Protein AF-A0AAD3N281-F1 (afdb_monomer)

InterPro domains:
  IPR011989 Armadillo-like helical [G3DSA:1.25.10.10] (1-96)

Secondary structure (DSSP, 8-state):
---S-HHHHHHHHHHHHHHHHHH-HHHHHHS-HHHHHHHHHHHHHHTT-SSHHHHHHHHHHHHHHHTSTTHHHHHHHHS-HHHHGGGHHHHHHHT-

Mean predicted aligned error: 3.44 Å

Nearest PDB structures (foldseek):
  6ylg-assembly1_K  TM=6.088E-01  e=1.687E+00  Saccharomyces cerevisiae
  5lph-assembly1_A  TM=5.189E-01  e=1.160E+00  Homo sapiens
  5jo8-assembly1_A  TM=5.018E-01  e=1.687E+00  Gallus gallus
  2i91-assembly1_A  TM=5.527E-01  e=5.184E+00  Xenopus laevis

Organism: Lates japonicus (NCBI:txid270547)

Sequence (96 aa):
MSHRCVAVRASMAQHLHQLADKLGVAFIMTAGRSFTERFVTAISKMSVDAAGDVRHHGQNILQDLVLHGDFLHLWTKIIPEKDRRPLDKILKKTRN

pLDDT: mean 91.67, std 8.4, range [44.88, 97.88]

Radius of gyration: 12.42 Å; Cα contacts (8 Å, |Δi|>4): 81; chains: 1; bounding box: 29×28×29 Å

Foldseek 3Di:
DPDPDPVVLLVVLVVLLVVCVVCDLVCLVVVDDVSVLVSLVSLLDQCPDPDPNSNVSSLVSVLRNLVDPCSVVVSPVRDDPVSCVVCVVSSVVSVD

Solvent-accessible surface area (backbone atoms only — not comparable to full-atom values): 5444 Å² total; per-residue (Å²): 126,82,68,88,52,63,67,63,44,37,54,50,29,51,54,52,40,58,46,44,71,72,59,34,62,71,44,50,77,62,66,43,69,75,52,33,51,52,49,56,52,36,35,62,48,25,44,69,40,90,50,67,68,25,15,50,39,15,44,53,55,48,50,60,39,62,73,38,86,63,38,62,68,52,45,64,74,69,46,57,68,85,74,44,60,83,44,50,66,57,59,56,59,68,77,104

Structure (mmCIF, N/CA/C/O backbone):
data_AF-A0AAD3N281-F1
#
_entry.id   AF-A0AAD3N281-F1
#
loop_
_atom_site.group_PDB
_atom_site.id
_atom_site.type_symbol
_atom_site.label_atom_id
_atom_site.label_alt_id
_atom_site.label_comp_id
_atom_site.label_asym_id
_atom_site.label_entity_id
_atom_site.label_seq_id
_atom_site.pdbx_PDB_ins_code
_atom_site.Cartn_x
_atom_site.Cartn_y
_atom_site.Cartn_z
_atom_site.occupancy
_atom_site.B_iso_or_equiv
_atom_site.auth_seq_id
_atom_site.auth_comp_id
_atom_site.auth_asym_id
_atom_site.auth_atom_id
_atom_site.pdbx_PDB_model_num
ATOM 1 N N . MET A 1 1 ? 1.235 0.458 -8.521 1.00 67.69 1 MET A N 1
ATOM 2 C CA . MET A 1 1 ? 2.572 0.018 -8.954 1.00 67.69 1 MET A CA 1
ATOM 3 C C . MET A 1 1 ? 2.499 -0.475 -10.386 1.00 67.69 1 MET A C 1
ATOM 5 O O . MET A 1 1 ? 2.171 -1.628 -10.606 1.00 67.69 1 MET A O 1
ATOM 9 N N . SER A 1 2 ? 2.707 0.423 -11.351 1.00 81.19 2 SER A N 1
ATOM 10 C CA . SER A 1 2 ? 2.568 0.113 -12.789 1.00 81.19 2 SER A CA 1
ATOM 11 C C . SER A 1 2 ? 3.770 0.588 -13.611 1.00 81.19 2 SER A C 1
ATOM 13 O O . SER A 1 2 ? 3.752 0.526 -14.837 1.00 81.19 2 SER A O 1
ATOM 15 N N . HIS A 1 3 ? 4.807 1.107 -12.949 1.00 92.25 3 HIS A N 1
ATOM 16 C CA . HIS A 1 3 ? 5.983 1.623 -13.631 1.00 92.25 3 HIS A CA 1
ATOM 17 C C . HIS A 1 3 ? 6.841 0.470 -14.163 1.00 92.25 3 HIS A C 1
ATOM 19 O O . HIS A 1 3 ? 7.068 -0.517 -13.461 1.00 92.25 3 HIS A O 1
ATOM 25 N N . ARG A 1 4 ? 7.348 0.588 -15.395 1.00 93.44 4 ARG A N 1
ATOM 26 C CA . ARG A 1 4 ? 8.123 -0.490 -16.037 1.00 93.44 4 ARG A CA 1
ATOM 27 C C . ARG A 1 4 ? 9.501 -0.683 -15.398 1.00 93.44 4 ARG A C 1
ATOM 29 O O . ARG A 1 4 ? 9.942 -1.817 -15.238 1.00 93.44 4 ARG A O 1
ATOM 36 N N . CYS A 1 5 ? 10.142 0.403 -14.963 1.00 96.69 5 CYS A N 1
ATOM 37 C CA . CYS A 1 5 ? 11.434 0.338 -14.277 1.00 96.69 5 CYS A CA 1
ATOM 38 C C . CYS A 1 5 ? 11.303 -0.300 -12.888 1.00 96.69 5 CYS A C 1
ATOM 40 O O . CYS A 1 5 ? 10.585 0.221 -12.031 1.00 96.69 5 CYS A O 1
ATOM 42 N N . VAL A 1 6 ? 12.039 -1.392 -12.675 1.00 96.75 6 VAL A N 1
ATOM 43 C CA . VAL A 1 6 ? 12.098 -2.122 -11.402 1.00 96.75 6 VAL A CA 1
ATOM 44 C C . VAL A 1 6 ? 12.662 -1.247 -10.284 1.00 96.75 6 VAL A C 1
ATOM 46 O O . VAL A 1 6 ? 12.099 -1.249 -9.198 1.00 96.75 6 VAL A O 1
ATOM 49 N N . ALA A 1 7 ? 13.695 -0.440 -10.546 1.00 96.88 7 ALA A N 1
ATOM 50 C CA . ALA A 1 7 ? 14.298 0.425 -9.527 1.00 96.88 7 ALA A CA 1
ATOM 51 C C . ALA A 1 7 ? 13.314 1.484 -8.995 1.00 96.88 7 ALA A C 1
ATOM 53 O O . ALA A 1 7 ? 13.242 1.721 -7.793 1.00 96.88 7 ALA A O 1
ATOM 54 N N . VAL A 1 8 ? 12.485 2.065 -9.873 1.00 96.88 8 VAL A N 1
ATOM 55 C CA . VAL A 1 8 ? 11.421 3.004 -9.462 1.00 96.88 8 VAL A CA 1
ATOM 56 C C . VAL A 1 8 ? 10.382 2.296 -8.595 1.00 96.88 8 VAL A C 1
ATOM 58 O O . VAL A 1 8 ? 9.937 2.838 -7.585 1.00 96.88 8 VAL A O 1
ATOM 61 N N . ARG A 1 9 ? 10.010 1.066 -8.967 1.00 97.12 9 ARG A N 1
ATOM 62 C CA . ARG A 1 9 ? 9.099 0.243 -8.170 1.00 97.12 9 ARG A CA 1
ATOM 63 C C . ARG A 1 9 ? 9.697 -0.077 -6.792 1.00 97.12 9 ARG A C 1
ATOM 65 O O . ARG A 1 9 ? 9.029 0.152 -5.790 1.00 97.12 9 ARG A O 1
ATOM 72 N N . ALA A 1 10 ? 10.946 -0.527 -6.726 1.00 96.94 10 ALA A N 1
ATOM 73 C CA . ALA A 1 10 ? 11.640 -0.814 -5.468 1.00 96.94 10 ALA A CA 1
ATOM 74 C C . ALA A 1 10 ? 11.723 0.424 -4.564 1.00 96.94 10 ALA A C 1
ATOM 76 O O . ALA A 1 10 ? 11.312 0.371 -3.408 1.00 96.94 10 ALA A O 1
ATOM 77 N N . SER A 1 11 ? 12.112 1.577 -5.116 1.00 97.31 11 SER A N 1
ATOM 78 C CA . SER A 1 11 ? 12.151 2.835 -4.365 1.00 97.31 11 SER A CA 1
ATOM 79 C C . SER A 1 11 ? 10.773 3.231 -3.819 1.00 97.31 11 SER A C 1
ATOM 81 O O . SER A 1 11 ? 10.653 3.599 -2.652 1.00 97.31 11 SER A O 1
ATOM 83 N N . MET A 1 12 ? 9.708 3.115 -4.619 1.00 96.75 12 MET A N 1
ATOM 84 C CA . MET A 1 12 ? 8.343 3.376 -4.147 1.00 96.75 12 MET A CA 1
ATOM 85 C C . MET A 1 12 ? 7.927 2.398 -3.039 1.00 96.75 12 MET A C 1
ATOM 87 O O . MET A 1 12 ? 7.309 2.812 -2.061 1.00 96.75 12 MET A O 1
ATOM 91 N N . ALA A 1 13 ? 8.264 1.115 -3.181 1.00 97.88 13 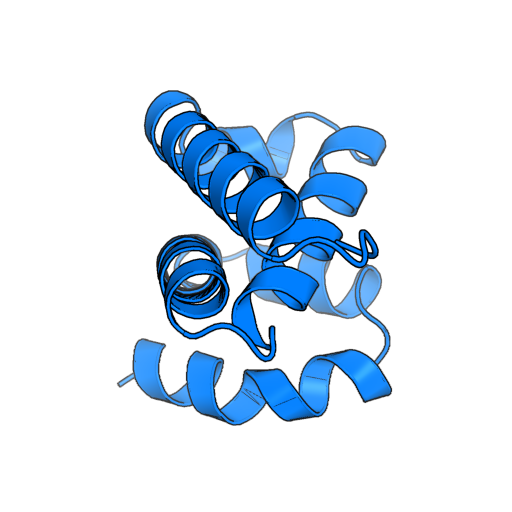ALA A N 1
ATOM 92 C CA . ALA A 1 13 ? 7.950 0.085 -2.200 1.00 97.88 13 ALA A CA 1
ATOM 93 C C . ALA A 1 13 ? 8.628 0.351 -0.850 1.00 97.88 13 ALA A C 1
ATOM 95 O O . ALA A 1 13 ? 7.966 0.304 0.186 1.00 97.88 13 ALA A O 1
ATOM 96 N N . GLN A 1 14 ? 9.912 0.710 -0.878 1.00 97.69 14 GLN A N 1
ATOM 97 C CA . GLN A 1 14 ? 10.675 1.080 0.307 1.00 97.69 14 GLN A CA 1
ATOM 98 C C . GLN A 1 14 ? 10.073 2.308 1.006 1.00 97.69 14 GLN A C 1
ATOM 100 O O . GLN A 1 14 ? 9.834 2.270 2.210 1.00 97.69 14 GLN A O 1
ATOM 105 N N . HIS A 1 15 ? 9.770 3.383 0.268 1.00 97.19 15 HIS A N 1
ATOM 106 C CA . HIS A 1 15 ? 9.189 4.592 0.864 1.00 97.19 15 HIS A CA 1
ATOM 107 C C . HIS A 1 15 ? 7.790 4.353 1.445 1.00 97.19 15 HIS A C 1
ATOM 109 O O . HIS A 1 15 ? 7.463 4.910 2.490 1.00 97.19 15 HIS A O 1
ATOM 115 N N . LEU A 1 16 ? 6.964 3.516 0.805 1.00 96.81 16 LEU A N 1
ATOM 116 C CA . LEU A 1 16 ? 5.656 3.144 1.352 1.00 96.81 16 LEU A CA 1
ATOM 117 C C . LEU A 1 16 ? 5.774 2.302 2.624 1.00 96.81 16 LEU A C 1
ATOM 119 O O . LEU A 1 16 ? 4.956 2.474 3.522 1.00 96.81 16 LEU A O 1
ATOM 123 N N . HIS A 1 17 ? 6.789 1.443 2.723 1.00 97.19 17 HIS A N 1
ATOM 124 C CA . HIS A 1 17 ? 7.082 0.703 3.949 1.00 97.19 17 HIS A CA 1
ATOM 125 C C . HIS A 1 17 ? 7.489 1.649 5.077 1.00 97.19 17 HIS A C 1
ATOM 127 O O . HIS A 1 17 ? 6.847 1.669 6.117 1.00 97.19 17 HIS A O 1
ATOM 133 N N . GLN A 1 18 ? 8.460 2.529 4.827 1.00 97.50 18 GLN A N 1
ATOM 134 C CA . GLN A 1 18 ? 8.884 3.530 5.809 1.00 97.50 18 GLN A CA 1
ATOM 135 C C . GLN A 1 18 ? 7.735 4.447 6.244 1.00 97.50 18 GLN A C 1
ATOM 137 O O . GLN A 1 18 ? 7.684 4.893 7.389 1.00 97.50 18 GLN A O 1
ATOM 142 N N . LEU A 1 19 ? 6.817 4.765 5.328 1.00 96.00 19 LEU A N 1
ATOM 143 C CA . LEU A 1 19 ? 5.614 5.520 5.651 1.00 96.00 19 LEU A CA 1
ATOM 144 C C . LEU A 1 19 ? 4.673 4.708 6.551 1.00 96.00 19 LEU A C 1
ATOM 146 O O . LEU A 1 19 ? 4.141 5.266 7.506 1.00 96.00 19 LEU A O 1
ATOM 150 N N . ALA A 1 20 ? 4.485 3.417 6.267 1.00 95.69 20 ALA A N 1
ATOM 151 C CA . ALA A 1 20 ? 3.674 2.527 7.092 1.00 95.69 20 ALA A CA 1
ATOM 152 C C . ALA A 1 20 ? 4.210 2.427 8.522 1.00 95.69 20 ALA A C 1
ATOM 154 O O . ALA A 1 20 ? 3.433 2.592 9.460 1.00 95.69 20 ALA A O 1
ATOM 155 N N . ASP A 1 21 ? 5.525 2.270 8.676 1.00 95.38 21 ASP A N 1
ATOM 156 C CA . ASP A 1 21 ? 6.186 2.204 9.984 1.00 95.38 21 ASP A CA 1
ATOM 157 C C . ASP A 1 21 ? 5.981 3.491 10.788 1.00 95.38 21 ASP A C 1
ATOM 159 O O . ASP A 1 21 ? 5.731 3.456 11.991 1.00 95.38 21 ASP A O 1
ATOM 163 N N . LYS A 1 22 ? 6.064 4.650 10.121 1.00 96.56 22 LYS A N 1
ATOM 164 C CA . LYS A 1 22 ? 5.918 5.961 10.769 1.00 96.56 22 LYS A CA 1
ATOM 165 C C . LYS A 1 22 ? 4.480 6.290 11.156 1.00 96.56 22 LYS A C 1
ATOM 167 O O . LYS A 1 22 ? 4.265 6.933 12.177 1.00 96.56 22 LYS A O 1
ATOM 172 N N . LEU A 1 23 ? 3.513 5.929 10.315 1.00 94.19 23 LEU A N 1
ATOM 173 C CA . LEU A 1 23 ? 2.100 6.233 10.551 1.00 94.19 23 LEU A CA 1
ATOM 174 C C . LEU A 1 23 ? 1.435 5.211 11.476 1.00 94.19 23 LEU A C 1
ATOM 176 O O . LEU A 1 23 ? 0.537 5.557 12.241 1.00 94.19 23 LEU A O 1
ATOM 180 N N . GLY A 1 24 ? 1.856 3.953 11.387 1.00 93.69 24 GLY A N 1
ATOM 181 C CA . GLY A 1 24 ? 1.191 2.830 12.022 1.00 93.69 24 GLY A CA 1
ATOM 182 C C . GLY A 1 24 ? -0.092 2.406 11.299 1.00 93.69 24 GLY A C 1
ATOM 183 O O . GLY A 1 24 ? -0.772 3.177 10.613 1.00 93.69 24 GLY A O 1
ATOM 184 N N . VAL A 1 25 ? -0.448 1.136 11.489 1.00 90.75 25 VAL A N 1
ATOM 185 C CA . VAL A 1 25 ? -1.596 0.500 10.826 1.00 90.75 25 VAL A CA 1
ATOM 186 C C . VAL A 1 25 ? -2.922 1.180 11.188 1.00 90.75 25 VAL A C 1
ATOM 188 O O . VAL A 1 25 ? -3.746 1.420 10.307 1.00 90.75 25 VAL A O 1
ATOM 191 N N . ALA A 1 26 ? -3.115 1.558 12.455 1.00 90.88 26 ALA A N 1
ATOM 192 C CA . ALA A 1 26 ? -4.346 2.208 12.914 1.00 90.88 26 ALA A CA 1
ATOM 193 C C . ALA A 1 26 ? -4.610 3.546 12.198 1.00 90.88 26 ALA A C 1
ATOM 195 O O . ALA A 1 26 ? -5.741 3.824 11.790 1.00 90.88 26 ALA A O 1
ATOM 196 N N . PHE A 1 27 ? -3.567 4.357 11.983 1.00 93.62 27 PHE A N 1
ATOM 197 C CA . PHE A 1 27 ? -3.694 5.603 11.229 1.00 93.62 27 PHE A CA 1
ATOM 198 C C . PHE A 1 27 ? -4.011 5.329 9.759 1.00 93.62 27 PHE A C 1
ATOM 200 O O . PHE A 1 27 ? -4.943 5.913 9.218 1.00 93.62 27 PHE A O 1
ATOM 207 N N . ILE A 1 28 ? -3.296 4.404 9.108 1.00 93.50 28 ILE A N 1
ATOM 208 C CA . ILE A 1 28 ? -3.547 4.054 7.697 1.00 93.50 28 ILE A CA 1
ATOM 209 C C . ILE A 1 28 ? -5.011 3.651 7.471 1.00 93.50 28 ILE A C 1
ATOM 211 O O . ILE A 1 28 ? -5.618 4.032 6.465 1.00 93.50 28 ILE A O 1
ATOM 215 N N . MET A 1 29 ? -5.585 2.911 8.419 1.00 92.31 29 MET A N 1
ATOM 216 C CA . MET A 1 29 ? -6.970 2.447 8.371 1.00 92.31 29 MET A CA 1
ATOM 217 C C . MET A 1 29 ? -8.007 3.555 8.616 1.00 92.31 29 MET A C 1
ATOM 219 O O . MET A 1 29 ? -9.162 3.385 8.231 1.00 92.31 29 MET A O 1
ATOM 223 N N . THR A 1 30 ? -7.612 4.693 9.198 1.00 91.00 30 THR A N 1
ATOM 224 C CA . THR A 1 30 ? -8.516 5.798 9.576 1.00 91.00 30 THR A CA 1
ATOM 225 C C . THR A 1 30 ? -8.228 7.132 8.874 1.00 91.00 30 THR A C 1
ATOM 227 O O . THR A 1 30 ? -9.042 8.048 8.964 1.00 91.00 30 THR A O 1
ATOM 230 N N . ALA A 1 31 ? -7.151 7.238 8.088 1.00 89.31 31 ALA A N 1
ATOM 231 C CA . ALA A 1 31 ? -6.691 8.449 7.385 1.00 89.31 31 ALA A CA 1
ATOM 232 C C . ALA A 1 31 ? -7.598 8.941 6.229 1.00 89.31 31 ALA A C 1
ATOM 234 O O . ALA A 1 31 ? -7.196 9.767 5.408 1.00 89.31 31 ALA A O 1
ATOM 235 N N . GLY A 1 32 ? -8.836 8.450 6.159 1.00 91.62 32 GLY A N 1
ATOM 236 C CA . GLY A 1 32 ? -9.833 8.815 5.162 1.00 91.62 32 GLY A CA 1
ATOM 237 C C . GLY A 1 32 ? -9.831 7.905 3.932 1.00 91.62 32 GLY A C 1
ATOM 238 O O . GLY A 1 32 ? -8.799 7.416 3.471 1.00 91.62 32 GLY A O 1
ATOM 239 N N . ARG A 1 33 ? -11.028 7.715 3.359 1.00 90.62 33 ARG A N 1
ATOM 240 C CA . ARG A 1 33 ? -11.303 6.740 2.289 1.00 90.62 33 ARG A CA 1
ATOM 241 C C . ARG A 1 33 ? -10.297 6.806 1.137 1.00 90.62 33 ARG A C 1
ATOM 243 O O . ARG A 1 33 ? -9.699 5.792 0.795 1.00 90.62 33 ARG A O 1
ATOM 250 N N . SER A 1 34 ? -10.085 7.991 0.565 1.00 93.56 34 SER A N 1
ATOM 251 C CA . SER A 1 34 ? -9.229 8.166 -0.615 1.00 93.56 34 SER A CA 1
ATOM 252 C C . SER A 1 34 ? -7.776 7.756 -0.370 1.00 93.56 34 SER A C 1
ATOM 254 O O . SER A 1 34 ? -7.130 7.219 -1.272 1.00 93.56 34 SER A O 1
ATOM 256 N N . PHE A 1 35 ? -7.253 8.014 0.832 1.00 94.62 35 PHE A N 1
ATOM 257 C CA . PHE A 1 35 ? -5.904 7.605 1.206 1.00 94.62 35 PHE A CA 1
ATOM 258 C C . PHE A 1 35 ? -5.850 6.090 1.388 1.00 94.62 35 PHE A C 1
ATOM 260 O O . PHE A 1 35 ? -5.063 5.423 0.713 1.00 94.62 35 PHE A O 1
ATOM 267 N N . THR A 1 36 ? -6.724 5.544 2.238 1.00 94.00 36 THR A N 1
ATOM 268 C CA . THR A 1 36 ? -6.720 4.120 2.578 1.00 94.00 36 THR A CA 1
ATOM 269 C C . THR A 1 36 ? -6.928 3.248 1.339 1.00 94.00 36 THR A C 1
ATOM 271 O O . THR A 1 36 ? -6.183 2.294 1.137 1.00 94.00 36 THR A O 1
ATOM 274 N N . GLU A 1 37 ? -7.847 3.608 0.437 1.00 94.75 37 GLU A N 1
ATOM 275 C CA . GLU A 1 37 ? -8.077 2.889 -0.825 1.00 94.75 37 GLU A CA 1
ATOM 276 C C . GLU A 1 37 ? -6.822 2.804 -1.694 1.00 94.75 37 GLU A C 1
ATOM 278 O O . GLU A 1 37 ? -6.441 1.724 -2.162 1.00 94.75 37 GLU A O 1
ATOM 283 N N . ARG A 1 38 ? -6.143 3.937 -1.895 1.00 95.44 38 ARG A N 1
ATOM 284 C CA . ARG A 1 38 ? -4.926 4.002 -2.713 1.00 95.44 38 ARG A CA 1
ATOM 285 C C . ARG A 1 38 ? -3.777 3.254 -2.059 1.00 95.44 38 ARG A C 1
ATOM 287 O O . ARG A 1 38 ? -3.057 2.539 -2.757 1.00 95.44 38 ARG A O 1
ATOM 294 N N . PHE A 1 39 ? -3.629 3.396 -0.745 1.00 95.81 39 PHE A N 1
ATOM 295 C CA . PHE A 1 39 ? -2.586 2.732 0.019 1.00 95.81 39 PHE A CA 1
ATOM 296 C C . PHE A 1 39 ? -2.762 1.212 -0.032 1.00 95.81 39 PHE A C 1
ATOM 298 O O . PHE A 1 39 ? -1.888 0.507 -0.532 1.00 95.81 39 PHE A O 1
ATOM 305 N N . VAL A 1 40 ? -3.936 0.706 0.350 1.00 94.88 40 VAL A N 1
ATOM 306 C CA . VAL A 1 40 ? -4.260 -0.728 0.339 1.00 94.88 40 VAL A CA 1
ATOM 307 C C . VAL A 1 40 ? -4.136 -1.327 -1.067 1.00 94.88 40 VAL A C 1
ATOM 309 O O . VAL A 1 40 ? -3.614 -2.434 -1.231 1.00 94.88 40 VAL A O 1
ATOM 312 N N . THR A 1 41 ? -4.532 -0.584 -2.103 1.00 96.00 41 THR A N 1
ATOM 313 C CA . THR A 1 41 ? -4.339 -1.000 -3.502 1.00 96.00 41 THR A CA 1
ATOM 314 C C . THR A 1 41 ? -2.862 -1.078 -3.884 1.00 96.00 41 THR A C 1
ATOM 316 O O . THR A 1 41 ? -2.456 -2.002 -4.594 1.00 96.00 41 THR A O 1
ATOM 319 N N . ALA A 1 42 ? -2.043 -0.118 -3.449 1.00 96.62 42 ALA A N 1
ATOM 320 C CA . ALA A 1 42 ? -0.610 -0.126 -3.716 1.00 96.62 42 ALA A CA 1
ATOM 321 C C . ALA A 1 42 ? 0.067 -1.321 -3.040 1.00 96.62 42 ALA A C 1
ATOM 323 O O . ALA A 1 42 ? 0.774 -2.055 -3.731 1.00 96.62 42 ALA A O 1
ATOM 324 N N . ILE A 1 43 ? -0.224 -1.564 -1.757 1.00 95.88 43 ILE A N 1
ATOM 325 C CA . ILE A 1 43 ? 0.321 -2.699 -1.003 1.00 95.88 43 ILE A CA 1
ATOM 326 C C . ILE A 1 43 ? -0.091 -4.023 -1.645 1.00 95.88 43 ILE A C 1
ATOM 328 O O . ILE A 1 43 ? 0.775 -4.830 -1.965 1.00 95.88 43 ILE A O 1
ATOM 332 N N . SER A 1 44 ? -1.377 -4.198 -1.966 1.00 95.88 44 SER A N 1
ATOM 333 C CA . SER A 1 44 ? -1.873 -5.423 -2.613 1.00 95.88 44 SER A CA 1
ATOM 334 C C . SER A 1 44 ? -1.136 -5.727 -3.923 1.00 95.88 44 SER A C 1
ATOM 336 O O . SER A 1 44 ? -0.799 -6.875 -4.193 1.00 95.88 44 SER A O 1
ATOM 338 N N . LYS A 1 45 ? -0.825 -4.699 -4.725 1.00 95.88 45 LYS A N 1
ATOM 339 C CA . LYS A 1 45 ? -0.036 -4.855 -5.960 1.00 95.88 45 LYS A CA 1
ATOM 340 C C . LYS A 1 45 ? 1.441 -5.138 -5.683 1.00 95.88 45 LYS A C 1
ATOM 342 O O . LYS A 1 45 ? 2.042 -5.929 -6.402 1.00 95.88 45 LYS A O 1
ATOM 347 N N . MET A 1 46 ? 2.027 -4.498 -4.671 1.00 96.31 46 MET A N 1
ATOM 348 C CA . MET A 1 46 ? 3.421 -4.721 -4.278 1.00 96.31 46 MET A CA 1
ATOM 349 C C . MET A 1 46 ? 3.650 -6.164 -3.849 1.00 96.31 46 MET A C 1
ATOM 351 O O . MET A 1 46 ? 4.601 -6.780 -4.313 1.00 96.31 46 MET A O 1
ATOM 355 N N . SER A 1 47 ? 2.753 -6.732 -3.039 1.00 96.25 47 SER A N 1
ATOM 356 C CA . SER A 1 47 ? 2.895 -8.081 -2.476 1.00 96.25 47 SER A CA 1
ATOM 357 C C . SER A 1 47 ? 2.961 -9.205 -3.527 1.00 96.25 47 SER A C 1
ATOM 359 O O . SER A 1 47 ? 3.362 -10.323 -3.193 1.00 96.25 47 SER A O 1
ATOM 361 N N . VAL A 1 48 ? 2.600 -8.916 -4.785 1.00 95.25 48 VAL A N 1
ATOM 362 C CA . VAL A 1 48 ? 2.606 -9.848 -5.932 1.00 95.25 48 VAL A CA 1
ATOM 363 C C . VAL A 1 48 ? 3.480 -9.369 -7.100 1.00 95.25 48 VAL A C 1
ATOM 365 O O . VAL A 1 48 ? 3.384 -9.914 -8.196 1.00 95.25 48 VAL A O 1
ATOM 368 N N . ASP A 1 49 ? 4.334 -8.361 -6.899 1.00 96.75 49 ASP A N 1
ATOM 369 C CA . ASP A 1 49 ? 5.252 -7.873 -7.938 1.00 96.75 49 ASP A CA 1
ATOM 370 C C . ASP A 1 49 ? 6.203 -8.982 -8.442 1.00 96.75 49 ASP A C 1
ATOM 372 O O . ASP A 1 49 ? 6.581 -9.913 -7.728 1.00 96.75 49 ASP A O 1
ATOM 376 N N . ALA A 1 50 ? 6.648 -8.885 -9.692 1.00 94.50 50 ALA A N 1
ATOM 377 C CA . ALA A 1 50 ? 7.634 -9.822 -10.225 1.00 94.50 50 ALA A CA 1
ATOM 378 C C . ALA A 1 50 ? 8.993 -9.695 -9.504 1.00 94.50 50 ALA A C 1
ATOM 380 O O . ALA A 1 50 ? 9.680 -10.694 -9.284 1.00 94.50 50 ALA A O 1
ATOM 381 N N . ALA A 1 51 ? 9.370 -8.482 -9.085 1.00 96.62 51 ALA A N 1
ATOM 382 C CA . ALA A 1 51 ? 10.617 -8.234 -8.374 1.00 96.62 51 ALA A CA 1
ATOM 383 C C . ALA A 1 51 ? 10.518 -8.676 -6.905 1.00 96.62 51 ALA A C 1
ATOM 385 O O . ALA A 1 51 ? 9.615 -8.260 -6.178 1.00 96.62 51 ALA A O 1
ATOM 386 N N . GLY A 1 52 ? 11.471 -9.503 -6.461 1.00 95.88 52 GLY A N 1
ATOM 387 C CA . GLY A 1 52 ? 11.488 -10.060 -5.103 1.00 95.88 52 GLY A CA 1
ATOM 388 C C . GLY A 1 52 ? 11.507 -9.003 -4.001 1.00 95.88 52 GLY A C 1
ATOM 389 O O . GLY A 1 52 ? 10.749 -9.117 -3.044 1.00 95.88 52 GLY A O 1
ATOM 390 N N . ASP A 1 53 ? 12.304 -7.956 -4.184 1.00 95.44 53 ASP A N 1
ATOM 391 C CA . ASP A 1 53 ? 12.461 -6.862 -3.222 1.00 95.44 53 ASP A CA 1
ATOM 392 C C . ASP A 1 53 ? 11.165 -6.049 -3.033 1.00 95.44 53 ASP A C 1
ATOM 394 O O . ASP A 1 53 ? 10.682 -5.841 -1.920 1.00 95.44 53 ASP A O 1
ATOM 398 N N . VAL A 1 54 ? 10.495 -5.713 -4.142 1.00 97.88 54 VAL A N 1
ATOM 399 C CA . VAL A 1 54 ? 9.182 -5.047 -4.119 1.00 97.88 54 VAL A CA 1
ATOM 400 C C . VAL A 1 54 ? 8.145 -5.901 -3.388 1.00 97.88 54 VAL A C 1
ATOM 402 O O . VAL A 1 54 ? 7.390 -5.380 -2.560 1.00 97.88 54 VAL A O 1
ATOM 405 N N . ARG A 1 55 ? 8.117 -7.215 -3.667 1.00 96.88 55 ARG A N 1
ATOM 406 C CA . ARG A 1 55 ? 7.224 -8.136 -2.951 1.00 96.88 55 ARG A CA 1
ATOM 407 C C . ARG A 1 55 ? 7.508 -8.176 -1.474 1.00 96.88 55 ARG A C 1
ATOM 409 O O . ARG A 1 55 ? 6.550 -8.193 -0.714 1.00 96.88 55 ARG A O 1
ATOM 416 N N . HIS A 1 56 ? 8.773 -8.209 -1.077 1.00 96.06 56 HIS A N 1
ATOM 417 C CA . HIS A 1 56 ? 9.145 -8.304 0.325 1.00 96.06 56 HIS A CA 1
ATOM 418 C C . HIS A 1 56 ? 8.561 -7.136 1.127 1.00 96.06 56 HIS A C 1
ATOM 420 O O . HIS A 1 56 ? 7.818 -7.361 2.081 1.00 96.06 56 HIS A O 1
ATOM 426 N N . HIS A 1 57 ? 8.765 -5.895 0.670 1.00 97.31 57 HIS A N 1
ATOM 427 C CA . HIS A 1 57 ? 8.175 -4.730 1.331 1.00 97.31 57 HIS A CA 1
ATOM 428 C C . HIS A 1 57 ? 6.642 -4.783 1.362 1.00 97.31 57 HIS A C 1
ATOM 430 O O . HIS A 1 57 ? 6.047 -4.549 2.410 1.00 97.31 57 HIS A O 1
ATOM 436 N N . GLY A 1 58 ? 5.991 -5.121 0.242 1.00 96.31 58 GLY A N 1
ATOM 437 C CA . GLY A 1 58 ? 4.530 -5.231 0.201 1.00 96.31 58 GLY A CA 1
ATOM 438 C C . GLY A 1 58 ? 3.979 -6.330 1.108 1.00 96.31 58 GLY A C 1
ATOM 439 O O . GLY A 1 58 ? 2.924 -6.165 1.710 1.00 96.31 58 GLY A O 1
ATOM 440 N N . GLN A 1 59 ? 4.668 -7.465 1.212 1.00 95.75 59 GLN A N 1
ATOM 441 C CA . GLN A 1 59 ? 4.256 -8.587 2.051 1.00 95.75 59 GLN A CA 1
ATOM 442 C C . GLN A 1 59 ? 4.396 -8.276 3.536 1.00 95.75 59 GLN A C 1
ATOM 444 O O . GLN A 1 59 ? 3.527 -8.692 4.293 1.00 95.75 59 GLN A O 1
ATOM 449 N N . ASN A 1 60 ? 5.433 -7.552 3.956 1.00 94.94 60 ASN A N 1
ATOM 450 C CA . ASN A 1 60 ? 5.595 -7.168 5.360 1.00 94.94 60 ASN A CA 1
ATOM 451 C C . ASN A 1 60 ? 4.454 -6.236 5.795 1.00 94.94 60 ASN A C 1
ATOM 453 O O . ASN A 1 60 ? 3.708 -6.570 6.706 1.00 94.94 60 ASN A O 1
ATOM 457 N N . ILE A 1 61 ? 4.197 -5.168 5.034 1.00 95.69 61 ILE A N 1
ATOM 458 C CA . ILE A 1 61 ? 3.107 -4.226 5.341 1.00 95.69 61 ILE A CA 1
ATOM 459 C C . ILE A 1 61 ? 1.739 -4.929 5.312 1.00 95.69 61 ILE A C 1
ATOM 46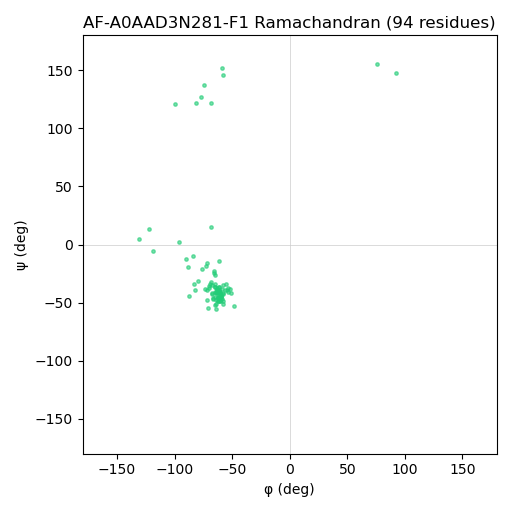1 O O . ILE A 1 61 ? 0.873 -4.660 6.142 1.00 95.69 61 ILE A O 1
ATOM 465 N N . LEU A 1 62 ? 1.516 -5.833 4.347 1.00 95.06 62 LEU A N 1
ATOM 466 C CA . LEU A 1 62 ? 0.265 -6.590 4.262 1.00 95.06 62 LEU A CA 1
ATOM 467 C C . LEU A 1 62 ? 0.059 -7.486 5.489 1.00 95.06 62 LEU A C 1
ATOM 469 O O . LEU A 1 62 ? -1.072 -7.613 5.945 1.00 95.06 62 LEU A O 1
ATOM 473 N N . GLN A 1 63 ? 1.122 -8.095 6.017 1.00 92.56 63 GLN A N 1
ATOM 474 C CA . GLN A 1 63 ? 1.049 -8.912 7.228 1.00 92.56 63 GLN A CA 1
ATOM 475 C C . GLN A 1 63 ? 0.600 -8.074 8.427 1.00 92.56 63 GLN A C 1
ATOM 477 O O . GLN A 1 63 ? -0.345 -8.467 9.105 1.00 92.56 63 GLN A O 1
ATOM 482 N N . ASP A 1 64 ? 1.180 -6.889 8.613 1.00 92.06 64 ASP A N 1
ATOM 483 C CA . ASP A 1 64 ? 0.811 -5.987 9.710 1.00 92.06 64 ASP A CA 1
ATOM 484 C C . ASP A 1 64 ? -0.636 -5.496 9.587 1.00 92.06 64 ASP A C 1
ATOM 486 O O . ASP A 1 64 ? -1.384 -5.451 10.564 1.00 92.06 64 ASP A O 1
ATOM 490 N N . LEU A 1 65 ? -1.066 -5.178 8.362 1.00 92.44 65 LEU A N 1
ATOM 491 C CA . LEU A 1 65 ? -2.440 -4.772 8.075 1.00 92.44 65 LEU A CA 1
ATOM 492 C C . LEU A 1 65 ? -3.448 -5.875 8.416 1.00 92.44 65 LEU A C 1
ATOM 494 O O . LEU A 1 65 ? -4.500 -5.584 8.975 1.00 92.44 65 LEU A O 1
ATOM 498 N N . VAL A 1 66 ? -3.139 -7.139 8.118 1.00 91.81 66 VAL A N 1
ATOM 499 C CA . VAL A 1 66 ? -4.039 -8.282 8.367 1.00 91.81 66 VAL A CA 1
ATOM 500 C C . VAL A 1 66 ? -4.303 -8.517 9.849 1.00 91.81 66 VAL A C 1
ATOM 502 O O . VAL A 1 66 ? -5.368 -9.029 10.195 1.00 91.81 66 VAL A O 1
ATOM 505 N N . LEU A 1 67 ? -3.379 -8.113 10.720 1.00 88.94 67 LEU A N 1
ATOM 506 C CA . LEU A 1 67 ? -3.562 -8.185 12.169 1.00 88.94 67 LEU A CA 1
ATOM 507 C C . LEU A 1 67 ? -4.570 -7.147 12.690 1.00 88.94 67 LEU A C 1
ATOM 509 O O . LEU A 1 67 ? -5.077 -7.287 13.802 1.00 88.94 67 LEU A O 1
ATOM 513 N N . HIS A 1 68 ? -4.910 -6.127 11.897 1.00 90.12 68 HIS A N 1
ATOM 514 C CA . HIS A 1 68 ? -5.941 -5.156 12.248 1.00 90.12 68 HIS A CA 1
ATOM 515 C C . HIS A 1 68 ? -7.340 -5.710 11.939 1.00 90.12 68 HIS A C 1
ATOM 517 O O . HIS A 1 68 ? -7.661 -6.003 10.786 1.00 90.12 68 HIS A O 1
ATOM 523 N N . GLY A 1 69 ? -8.211 -5.788 12.953 1.00 86.94 69 GLY A N 1
ATOM 524 C CA . GLY A 1 69 ? -9.515 -6.468 12.867 1.00 86.94 69 GLY A CA 1
ATOM 525 C C . GLY A 1 69 ? -10.404 -6.037 11.692 1.00 86.94 69 GLY A C 1
ATOM 526 O O . GLY A 1 69 ? -11.014 -6.878 11.034 1.00 86.94 69 GLY A O 1
ATOM 527 N N . ASP A 1 70 ? -10.411 -4.745 11.359 1.00 90.31 70 ASP A N 1
ATOM 528 C CA . ASP A 1 70 ? -11.237 -4.214 10.263 1.00 90.31 70 ASP A CA 1
ATOM 529 C C . ASP A 1 70 ? -10.612 -4.336 8.866 1.00 90.31 70 ASP A C 1
ATOM 531 O O . ASP A 1 70 ? -11.283 -4.083 7.857 1.00 90.31 70 ASP A O 1
ATOM 535 N N . PHE A 1 71 ? -9.332 -4.709 8.767 1.00 92.06 71 PHE A N 1
ATOM 536 C CA . PHE A 1 71 ? -8.609 -4.654 7.499 1.00 92.06 71 PHE A CA 1
ATOM 537 C C . PHE A 1 71 ? -9.218 -5.574 6.449 1.00 92.06 71 PHE A C 1
ATOM 539 O O . PHE A 1 71 ? -9.483 -5.122 5.340 1.00 92.06 71 PHE A O 1
ATOM 546 N N . LEU A 1 72 ? -9.490 -6.841 6.776 1.00 91.81 72 LEU A N 1
ATOM 547 C CA . LEU A 1 72 ? -10.027 -7.796 5.798 1.00 91.81 72 LEU A CA 1
ATOM 548 C C . LEU A 1 72 ? -11.390 -7.347 5.254 1.00 91.81 72 LEU A C 1
ATOM 550 O O . LEU A 1 72 ? -11.649 -7.451 4.052 1.00 91.81 72 LEU A O 1
ATOM 554 N N . HIS A 1 73 ? -12.245 -6.796 6.116 1.00 91.75 73 HIS A N 1
ATOM 555 C CA . HIS A 1 73 ? -13.538 -6.267 5.696 1.00 91.75 73 HIS A CA 1
ATOM 556 C C . HIS A 1 73 ? -13.373 -5.101 4.718 1.00 91.75 73 HIS A C 1
ATOM 558 O O . HIS A 1 73 ? -14.013 -5.079 3.667 1.00 91.75 73 HIS A O 1
ATOM 564 N N . LEU A 1 74 ? -12.479 -4.157 5.019 1.00 92.31 74 LEU A N 1
ATOM 565 C CA . LEU A 1 74 ? -12.203 -3.038 4.128 1.00 92.31 74 LEU A CA 1
ATOM 566 C C . LEU A 1 74 ? -11.5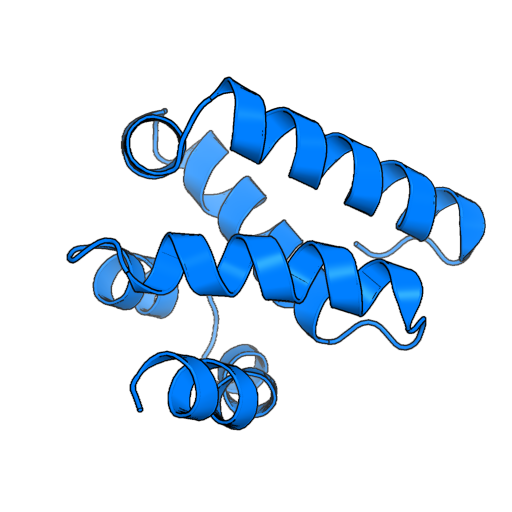42 -3.504 2.819 1.00 92.31 74 LEU A C 1
ATOM 568 O O . LEU A 1 74 ? -11.965 -3.126 1.729 1.00 92.31 74 LEU A O 1
ATOM 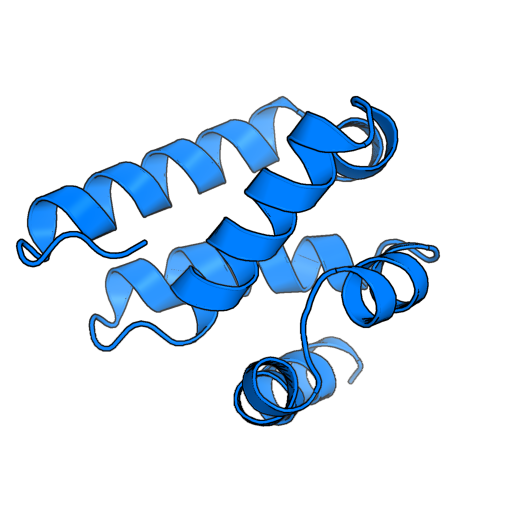572 N N . TRP A 1 75 ? -10.543 -4.375 2.912 1.00 94.25 75 TRP A N 1
ATOM 573 C CA . TRP A 1 75 ? -9.774 -4.898 1.788 1.00 94.25 75 TRP A CA 1
ATOM 574 C C . TRP A 1 75 ? -10.656 -5.599 0.753 1.00 94.25 75 TRP A C 1
ATOM 576 O O . TRP A 1 75 ? -10.505 -5.354 -0.442 1.00 94.25 75 TRP A O 1
ATOM 586 N N . THR A 1 76 ? -11.636 -6.399 1.187 1.00 94.06 76 THR A N 1
ATOM 587 C CA . THR A 1 76 ? -12.577 -7.068 0.268 1.00 94.06 76 THR A CA 1
ATOM 588 C C . THR A 1 76 ? -13.495 -6.108 -0.492 1.00 94.06 76 THR A C 1
ATOM 590 O O . THR A 1 76 ? -13.941 -6.458 -1.586 1.00 94.06 76 THR A O 1
ATOM 593 N N . LYS A 1 77 ? -13.747 -4.903 0.042 1.00 94.19 77 LYS A N 1
ATOM 594 C CA . LYS A 1 77 ? -14.501 -3.838 -0.642 1.00 94.19 77 LYS A CA 1
ATOM 595 C C . LYS A 1 77 ? -13.651 -3.067 -1.652 1.00 94.19 77 LYS A C 1
ATOM 597 O O . LYS A 1 77 ? -14.188 -2.583 -2.642 1.00 94.19 77 LYS A O 1
ATOM 602 N N . ILE A 1 78 ? -12.350 -2.937 -1.394 1.00 93.50 78 ILE A N 1
ATOM 603 C CA . ILE A 1 78 ? -11.424 -2.154 -2.226 1.00 93.50 78 ILE A CA 1
ATOM 604 C C . ILE A 1 78 ? -10.861 -3.005 -3.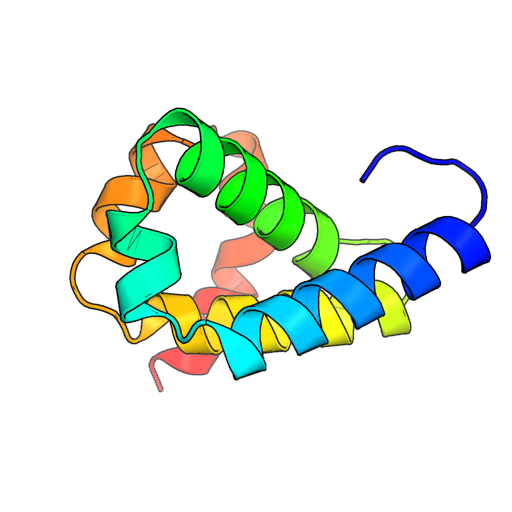367 1.00 93.50 78 ILE A C 1
ATOM 606 O O . ILE A 1 78 ? -10.764 -2.544 -4.503 1.00 93.50 78 ILE A O 1
ATOM 610 N N . ILE A 1 79 ? -10.460 -4.243 -3.068 1.00 94.56 79 ILE A N 1
ATOM 611 C CA . ILE A 1 79 ? -9.712 -5.092 -3.994 1.00 94.56 79 ILE A CA 1
ATOM 612 C C . ILE A 1 79 ? -10.655 -6.092 -4.679 1.00 94.56 79 ILE A C 1
ATOM 614 O O . ILE A 1 79 ? -11.283 -6.918 -4.005 1.00 94.56 79 ILE A O 1
ATOM 618 N N . PRO A 1 80 ? -10.752 -6.078 -6.022 1.00 92.81 80 PRO A N 1
ATOM 619 C CA . PRO A 1 80 ? -11.544 -7.049 -6.770 1.00 92.81 80 PRO A CA 1
ATOM 620 C C . PRO A 1 80 ? -11.092 -8.486 -6.499 1.00 92.81 80 PRO A C 1
ATOM 622 O O . PRO A 1 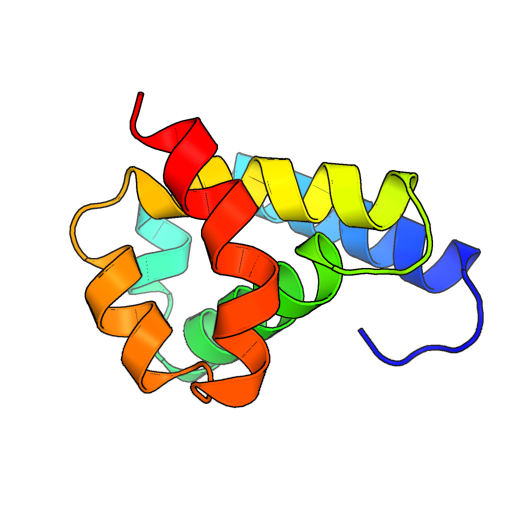80 ? -9.903 -8.749 -6.356 1.00 92.81 80 PRO A O 1
ATOM 625 N N . GLU A 1 81 ? -12.022 -9.445 -6.490 1.00 92.00 81 GLU A N 1
ATOM 626 C CA . GLU A 1 81 ? -11.722 -10.849 -6.154 1.00 92.00 81 GLU A CA 1
ATOM 627 C C . GLU A 1 81 ? -10.577 -11.448 -6.987 1.00 92.00 81 GLU A C 1
ATOM 629 O O . GLU A 1 81 ? -9.700 -12.121 -6.447 1.00 92.00 81 GLU A O 1
ATOM 634 N N . LYS A 1 82 ? -10.530 -11.142 -8.289 1.00 90.44 82 LYS A N 1
ATOM 635 C CA . LYS A 1 82 ? -9.456 -11.582 -9.197 1.00 90.44 82 LYS A CA 1
ATOM 636 C C . LYS A 1 82 ? -8.052 -11.191 -8.712 1.00 90.44 82 LYS A C 1
ATOM 638 O O . LYS A 1 82 ? -7.116 -11.963 -8.892 1.00 90.44 82 LYS A O 1
ATOM 643 N N . ASP A 1 83 ? -7.933 -10.037 -8.059 1.00 90.12 83 ASP A N 1
ATOM 644 C CA . ASP A 1 83 ? -6.670 -9.486 -7.565 1.00 90.12 83 ASP A CA 1
ATOM 645 C C . ASP A 1 83 ? -6.375 -9.959 -6.126 1.00 90.12 83 ASP A C 1
ATOM 647 O O . ASP A 1 83 ? -5.252 -9.823 -5.646 1.00 90.12 83 ASP A O 1
ATOM 651 N N . ARG A 1 84 ? -7.364 -10.561 -5.446 1.00 92.50 84 ARG A N 1
ATOM 652 C CA . ARG A 1 84 ? -7.234 -11.152 -4.104 1.00 92.50 84 ARG A CA 1
ATOM 653 C C . ARG A 1 84 ? -6.650 -12.562 -4.132 1.00 92.50 84 ARG A C 1
ATOM 655 O O . ARG A 1 84 ? -5.805 -12.881 -3.303 1.00 92.50 84 ARG A O 1
ATOM 662 N N . ARG A 1 85 ? -7.032 -13.390 -5.111 1.00 89.06 85 ARG A N 1
ATOM 663 C CA . ARG A 1 85 ? -6.606 -14.806 -5.202 1.00 89.06 85 ARG A CA 1
ATOM 664 C C . ARG A 1 85 ? -5.089 -15.031 -5.090 1.00 89.06 85 ARG A C 1
ATOM 666 O O . ARG A 1 85 ? -4.681 -15.959 -4.392 1.00 89.06 85 ARG A O 1
ATOM 673 N N . PRO A 1 86 ? -4.219 -14.216 -5.720 1.00 88.69 86 PRO A N 1
ATOM 674 C CA . PRO A 1 86 ? -2.772 -14.394 -5.584 1.00 88.69 86 PRO A CA 1
ATOM 675 C C . PRO A 1 86 ? -2.252 -14.125 -4.161 1.00 88.69 86 PRO A C 1
ATOM 677 O O . PRO A 1 86 ? -1.190 -14.625 -3.789 1.00 88.69 86 PRO A O 1
ATOM 680 N N . LEU A 1 87 ? -2.997 -13.354 -3.365 1.00 90.00 87 LEU A N 1
ATOM 681 C CA . LEU A 1 87 ? -2.643 -12.944 -2.008 1.00 90.00 87 LEU A CA 1
ATOM 682 C C . LEU A 1 87 ? -3.106 -13.955 -0.950 1.00 90.00 87 LEU A C 1
ATOM 684 O O . LEU A 1 87 ? -2.524 -13.991 0.130 1.00 90.00 87 LEU A O 1
ATOM 688 N N . ASP A 1 88 ? -4.062 -14.839 -1.254 1.00 86.56 88 ASP A N 1
ATOM 689 C CA . ASP A 1 88 ? -4.609 -15.820 -0.300 1.00 86.56 88 ASP A CA 1
ATOM 690 C C . ASP A 1 88 ? -3.531 -16.690 0.364 1.00 86.56 88 ASP A C 1
ATOM 692 O O . ASP A 1 88 ? -3.622 -17.009 1.549 1.00 86.56 88 ASP A O 1
ATOM 696 N N . LYS A 1 89 ? -2.483 -17.069 -0.381 1.00 79.56 89 LY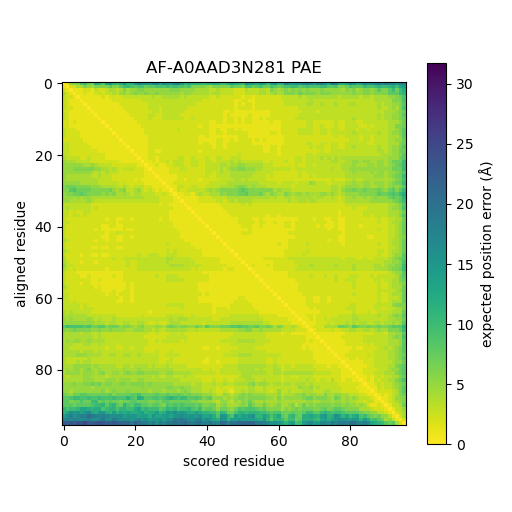S A N 1
ATOM 697 C CA . LYS A 1 89 ? -1.351 -17.839 0.168 1.00 79.56 89 LYS A CA 1
ATOM 698 C C . LYS A 1 89 ? -0.572 -17.048 1.220 1.00 79.56 89 LYS A C 1
ATOM 700 O O . LYS A 1 89 ? -0.110 -17.627 2.197 1.00 79.56 89 LYS A O 1
ATOM 705 N N . ILE A 1 90 ? -0.434 -15.742 1.010 1.00 81.56 90 ILE A N 1
ATOM 706 C CA . ILE A 1 90 ? 0.282 -14.825 1.901 1.00 81.56 90 ILE A CA 1
ATOM 707 C C . ILE A 1 90 ? -0.552 -14.626 3.168 1.00 81.56 90 ILE A C 1
ATOM 709 O O . ILE A 1 90 ? -0.047 -14.830 4.264 1.00 81.56 90 ILE A O 1
ATOM 713 N N . LEU A 1 91 ? -1.851 -14.358 3.004 1.00 80.62 91 LEU A N 1
ATOM 714 C CA . LEU A 1 91 ? -2.800 -14.154 4.103 1.00 80.62 91 LEU A CA 1
ATOM 715 C C . LEU A 1 91 ? -2.944 -15.389 5.008 1.00 80.62 91 LEU A C 1
ATOM 717 O O . LEU A 1 91 ? -3.076 -15.258 6.221 1.00 80.62 91 LEU A O 1
ATOM 721 N N . LYS A 1 92 ? -2.897 -16.599 4.433 1.00 76.50 92 LYS A N 1
ATOM 722 C CA . LYS A 1 92 ? -2.933 -17.859 5.196 1.00 76.50 92 LYS A CA 1
ATOM 723 C C . LYS A 1 92 ? -1.676 -18.086 6.036 1.00 76.50 92 LYS A C 1
ATOM 725 O O . LYS A 1 92 ? -1.779 -18.685 7.097 1.00 76.50 92 LYS A O 1
ATOM 730 N N . LYS A 1 93 ? -0.509 -17.616 5.581 1.00 71.50 93 LYS A N 1
ATOM 731 C CA . LYS A 1 93 ? 0.760 -17.769 6.311 1.00 71.50 93 LYS A CA 1
ATOM 732 C C . LYS A 1 93 ? 0.796 -16.917 7.583 1.00 71.50 93 LYS A C 1
ATOM 734 O O . LYS A 1 93 ? 1.395 -17.332 8.558 1.00 71.50 93 LYS A O 1
ATOM 739 N N . THR A 1 94 ? 0.163 -15.748 7.566 1.00 66.19 94 THR A N 1
ATOM 740 C CA . THR A 1 94 ? 0.167 -14.781 8.679 1.00 66.19 94 THR A CA 1
ATOM 741 C C . THR A 1 94 ? -0.754 -15.174 9.832 1.00 66.19 94 THR A C 1
ATOM 743 O O . THR A 1 94 ? -0.606 -14.669 10.936 1.00 66.19 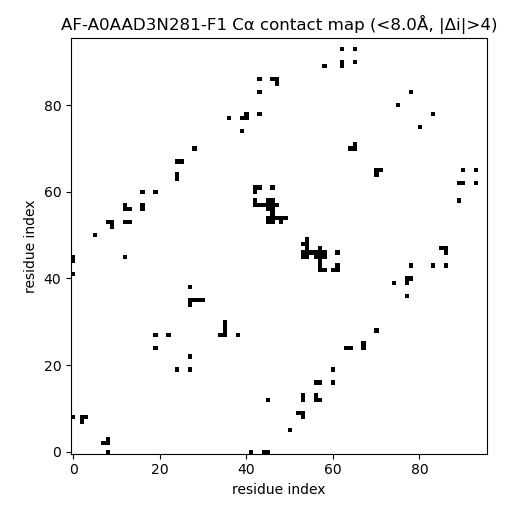94 THR A O 1
ATOM 746 N N . ARG A 1 95 ? -1.743 -16.036 9.571 1.00 58.44 95 ARG A N 1
ATOM 747 C CA . ARG A 1 95 ? -2.783 -16.411 10.539 1.00 58.44 95 ARG A CA 1
ATOM 748 C C . ARG A 1 95 ? -2.491 -17.711 11.300 1.00 58.44 95 ARG A C 1
ATOM 750 O O . ARG A 1 95 ? -3.354 -18.134 12.065 1.00 58.44 95 ARG A O 1
ATOM 757 N N . ASN A 1 96 ? -1.330 -18.324 11.052 1.00 44.88 96 ASN A N 1
ATOM 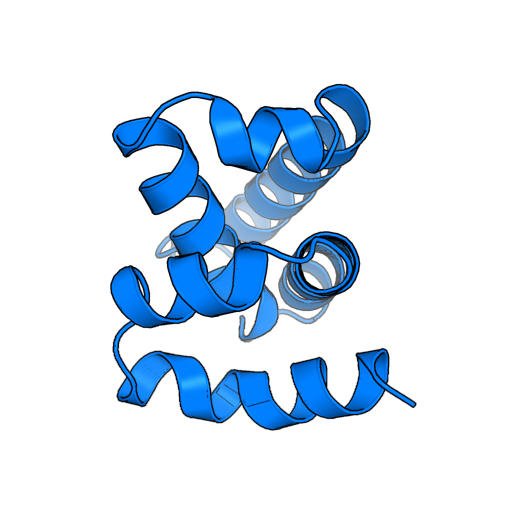758 C CA . ASN A 1 96 ? -0.831 -19.530 11.715 1.00 44.88 96 ASN A CA 1
ATOM 759 C C . ASN A 1 96 ? 0.320 -19.195 12.657 1.00 44.88 96 ASN A C 1
ATOM 761 O O . ASN A 1 96 ? 1.161 -18.359 12.257 1.00 44.88 96 ASN A O 1
#